Protein AF-A0A6I6JYL3-F1 (afdb_monomer)

pLDDT: mean 72.87, std 9.69, range [41.69, 85.25]

Radius of gyration: 15.94 Å; Cα contacts (8 Å, |Δi|>4): 18; chains: 1; bounding box: 31×17×49 Å

Organism: NCBI:txid2681766

Nearest PDB structures (foldseek):
  2f66-assembly3_A  TM=6.490E-01  e=3.393E+00  Saccharomyces cerevisiae
  8j58-assembly1_9  TM=4.644E-01  e=5.669E+00  Mycobacterium tuberculosis

Mean predicted aligned error: 8.95 Å

Solvent-accessible surface area (backbone atoms only — not comparable to full-atom values): 3855 Å² total; per-residue (Å²): 115,72,67,63,54,51,51,50,50,50,53,52,49,54,51,50,53,53,51,50,51,51,50,54,53,51,51,51,43,33,71,76,66,68,51,56,70,65,62,55,53,51,53,52,52,52,50,52,51,51,49,51,52,52,50,50,48,58,54,52,59,51,56,60,64,74,75,113

Secondary structure (DSSP, 8-state):
-HHHHHHHHHHHHHHHHHHHHHHHHHHHHHHHH---HHHHHHHHHHHHHHHHHHHHHHHHHHHHHT--

Foldseek 3Di:
DVVLVVVLCVLLVVLVVVLVVVLVVVVVCCVPVVDDPVVSVVVNVVSVVVSVVVSCCSSVVVVVVVVD

Sequence (68 aa):
MKKLFLIAVVYLGLWGILGFFATIILSFLSCCFGVSKETYMISLGVFAFIAVAMTLKSVFKRHSEFAK

Structure (mmCIF, N/CA/C/O backbone):
data_AF-A0A6I6JYL3-F1
#
_entry.id   AF-A0A6I6JYL3-F1
#
loop_
_atom_site.group_PDB
_atom_site.id
_atom_site.type_symbol
_atom_site.label_atom_id
_atom_site.label_alt_id
_atom_site.label_comp_id
_atom_site.label_asym_id
_atom_site.label_entity_id
_atom_site.label_seq_id
_atom_site.pdbx_PDB_ins_code
_atom_site.Cartn_x
_atom_site.Cartn_y
_atom_site.Cartn_z
_atom_site.occupancy
_atom_site.B_iso_or_equiv
_atom_site.auth_seq_id
_atom_site.auth_comp_id
_atom_site.auth_asym_id
_atom_site.auth_atom_id
_atom_site.pdbx_PDB_model_num
ATOM 1 N N . MET A 1 1 ? -19.037 -0.207 18.037 1.00 52.53 1 MET A N 1
ATOM 2 C CA . MET A 1 1 ? -18.799 -0.792 16.693 1.00 52.53 1 MET A CA 1
ATOM 3 C C . MET A 1 1 ? -18.713 0.251 15.566 1.00 52.53 1 MET A C 1
ATOM 5 O O . MET A 1 1 ? -17.724 0.246 14.850 1.00 52.53 1 MET A O 1
ATOM 9 N N . LYS A 1 2 ? -19.659 1.202 15.430 1.00 59.16 2 LYS A N 1
ATOM 10 C CA . LYS A 1 2 ? -19.695 2.182 14.312 1.00 59.16 2 LYS A CA 1
ATOM 11 C C . LYS A 1 2 ? -18.454 3.090 14.159 1.00 59.16 2 LYS A C 1
ATOM 13 O O . LYS A 1 2 ? -18.014 3.324 13.042 1.00 59.16 2 LYS A O 1
ATOM 18 N N . LYS 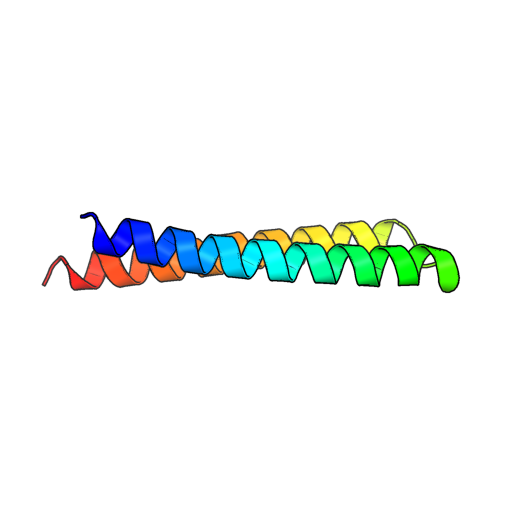A 1 3 ? -17.854 3.572 15.260 1.00 61.59 3 LYS A N 1
ATOM 19 C CA . LYS A 1 3 ? -16.669 4.463 15.210 1.00 61.59 3 LYS A CA 1
ATOM 20 C C . LYS A 1 3 ? -15.406 3.784 14.665 1.00 61.59 3 LYS A C 1
ATOM 22 O O . LYS A 1 3 ? -14.659 4.415 13.930 1.00 61.59 3 LYS A O 1
ATOM 27 N N . LEU A 1 4 ? -15.173 2.515 15.014 1.00 66.25 4 LEU A N 1
ATOM 28 C CA . LEU A 1 4 ? -14.000 1.762 14.547 1.00 6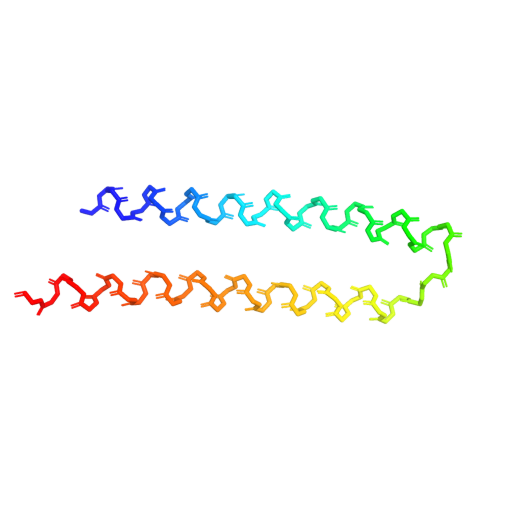6.25 4 LEU A CA 1
ATOM 29 C C . LEU A 1 4 ? -14.060 1.522 13.038 1.00 66.25 4 LEU A C 1
ATOM 31 O O . LEU A 1 4 ? -13.061 1.707 12.353 1.00 66.25 4 LEU A O 1
ATOM 35 N N . PHE A 1 5 ? -15.247 1.193 12.530 1.00 66.81 5 PHE A N 1
ATOM 36 C CA . PHE A 1 5 ? -15.470 1.019 11.099 1.00 66.81 5 PHE A CA 1
ATOM 37 C C . PHE A 1 5 ? -15.281 2.334 10.332 1.00 66.81 5 PHE A C 1
ATOM 39 O O . PHE A 1 5 ? -14.604 2.355 9.312 1.00 66.81 5 PHE A O 1
ATOM 46 N N . LEU A 1 6 ? -15.793 3.448 10.867 1.00 70.62 6 LEU A N 1
ATOM 47 C CA . LEU A 1 6 ? -15.606 4.780 10.285 1.00 70.62 6 LEU A CA 1
ATOM 48 C C . LEU A 1 6 ? -14.130 5.183 10.197 1.00 70.62 6 LEU A C 1
ATOM 50 O O . LEU A 1 6 ? -13.694 5.675 9.166 1.00 70.62 6 LEU A O 1
ATOM 54 N N . ILE A 1 7 ? -13.348 4.946 11.250 1.00 68.31 7 ILE A N 1
ATOM 55 C CA . ILE A 1 7 ? -11.918 5.285 11.262 1.00 68.31 7 ILE A CA 1
ATOM 56 C C . ILE A 1 7 ? -11.142 4.390 10.295 1.00 68.31 7 ILE A C 1
ATOM 58 O O . ILE A 1 7 ? -10.315 4.899 9.546 1.00 68.31 7 ILE A O 1
ATOM 62 N N . ALA A 1 8 ? -11.434 3.086 10.263 1.00 70.69 8 ALA A N 1
ATOM 63 C CA . ALA A 1 8 ? -10.823 2.178 9.298 1.00 70.69 8 ALA A CA 1
ATOM 64 C C . ALA A 1 8 ? -11.122 2.623 7.860 1.00 70.69 8 ALA A C 1
ATOM 66 O O . ALA A 1 8 ? -10.198 2.751 7.069 1.00 70.69 8 ALA A O 1
ATOM 67 N N . VAL A 1 9 ? -12.380 2.950 7.549 1.00 71.38 9 VAL A N 1
ATOM 68 C CA . VAL A 1 9 ? -12.804 3.450 6.232 1.00 71.38 9 VAL A CA 1
ATOM 69 C C . VAL A 1 9 ? -12.122 4.769 5.868 1.00 71.38 9 VAL A C 1
ATOM 71 O O . VAL A 1 9 ? -11.685 4.923 4.733 1.00 71.38 9 VAL A O 1
ATOM 74 N N . VAL A 1 10 ? -11.981 5.705 6.811 1.00 77.06 10 VAL A N 1
ATOM 75 C CA . VAL A 1 10 ? -11.292 6.981 6.561 1.00 77.06 10 VAL A CA 1
ATOM 76 C C . VAL A 1 10 ? -9.803 6.757 6.289 1.00 77.06 10 VAL A C 1
ATOM 78 O O . VAL A 1 10 ? -9.275 7.319 5.334 1.00 77.06 10 VAL A O 1
ATOM 81 N N . TYR A 1 11 ? -9.131 5.907 7.071 1.00 76.06 11 TYR A N 1
ATOM 82 C CA . TYR A 1 11 ? -7.716 5.589 6.854 1.00 76.06 11 TYR A CA 1
ATOM 83 C C . TYR A 1 11 ? -7.490 4.815 5.549 1.00 76.06 11 TYR A C 1
ATOM 85 O O . TYR A 1 11 ? -6.594 5.177 4.795 1.00 76.06 11 TYR A O 1
ATOM 93 N N . LEU A 1 12 ? -8.319 3.810 5.245 1.00 73.00 12 LEU A N 1
ATOM 94 C CA . LEU A 1 12 ? -8.293 3.059 3.983 1.00 73.00 12 LEU A CA 1
ATOM 95 C C . LEU A 1 12 ? -8.565 3.964 2.776 1.00 73.00 12 LEU A C 1
ATOM 97 O O . LEU A 1 12 ? -7.864 3.870 1.773 1.00 73.00 12 LEU A O 1
ATOM 101 N N . GLY A 1 13 ? -9.549 4.860 2.877 1.00 77.69 13 GLY A N 1
ATOM 102 C CA . GLY A 1 13 ? -9.880 5.820 1.826 1.00 77.69 13 GLY A CA 1
ATOM 103 C C . GLY A 1 13 ? -8.746 6.811 1.569 1.00 77.69 13 GLY A C 1
ATOM 104 O O . GLY A 1 13 ? -8.369 7.025 0.418 1.00 77.69 13 GLY A O 1
ATOM 105 N N . LEU A 1 14 ? -8.143 7.353 2.631 1.00 80.19 14 LEU A N 1
ATOM 106 C CA . LEU A 1 14 ? -6.992 8.253 2.530 1.00 80.19 14 LEU A CA 1
ATOM 107 C C . LEU A 1 14 ? -5.790 7.556 1.876 1.00 80.19 14 LEU A C 1
ATOM 109 O O . LEU A 1 14 ? -5.128 8.133 1.016 1.00 80.19 14 LEU A O 1
ATOM 113 N N . TRP A 1 15 ? -5.542 6.297 2.241 1.00 77.00 15 TRP A N 1
ATOM 114 C CA . TRP A 1 15 ? -4.483 5.481 1.650 1.00 77.00 15 TRP A CA 1
ATOM 115 C C . TRP A 1 15 ? -4.749 5.142 0.179 1.00 77.00 15 TRP A C 1
ATOM 117 O O . TRP A 1 15 ? -3.827 5.162 -0.634 1.00 77.00 15 TRP A O 1
ATOM 127 N N . GLY A 1 16 ? -6.010 4.890 -0.181 1.00 79.31 16 GLY A N 1
ATOM 128 C CA . GLY A 1 16 ? -6.433 4.669 -1.564 1.00 79.31 16 GLY A CA 1
ATOM 129 C C . GLY A 1 16 ? -6.219 5.900 -2.445 1.00 79.31 16 GLY A C 1
ATOM 130 O O . GLY A 1 16 ? -5.665 5.784 -3.535 1.00 79.31 16 GLY A O 1
ATOM 131 N N . ILE A 1 17 ? -6.575 7.089 -1.952 1.00 85.12 17 ILE A N 1
ATOM 132 C CA . ILE A 1 17 ? -6.334 8.362 -2.653 1.00 85.12 17 ILE A CA 1
ATOM 133 C C . ILE A 1 17 ? -4.832 8.600 -2.834 1.00 85.12 17 ILE A C 1
ATOM 135 O O . ILE A 1 17 ? -4.390 8.959 -3.926 1.00 85.12 17 ILE A O 1
ATOM 139 N N . LEU A 1 18 ? -4.033 8.341 -1.797 1.00 84.56 18 LEU A N 1
ATOM 140 C CA . LEU A 1 18 ? -2.580 8.481 -1.866 1.00 84.56 18 LEU A CA 1
ATOM 141 C C . LEU A 1 18 ? -1.957 7.506 -2.883 1.00 84.56 18 LEU A C 1
ATOM 143 O O . LEU A 1 18 ? -1.101 7.901 -3.674 1.00 84.56 18 LEU A O 1
ATOM 147 N N . GLY A 1 19 ? -2.427 6.255 -2.914 1.00 80.50 19 GLY A N 1
ATOM 148 C CA . GLY A 1 19 ? -2.015 5.254 -3.901 1.00 80.50 19 GLY A CA 1
ATOM 149 C C . GLY A 1 19 ? -2.429 5.610 -5.333 1.00 80.50 19 GLY A C 1
ATOM 150 O O . GLY A 1 19 ? -1.667 5.377 -6.272 1.00 80.50 19 GLY A O 1
ATOM 151 N N . PHE A 1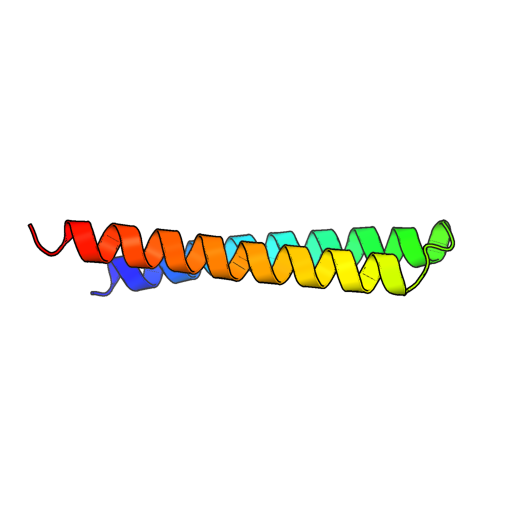 20 ? -3.594 6.237 -5.514 1.00 80.56 20 PHE A N 1
ATOM 152 C CA . PHE A 1 20 ? -4.060 6.709 -6.820 1.00 80.56 20 PHE A CA 1
ATOM 153 C C . PHE A 1 20 ? -3.149 7.811 -7.376 1.00 80.56 20 PHE A C 1
ATOM 155 O O . PHE A 1 20 ? -2.697 7.725 -8.518 1.00 80.56 20 PHE A O 1
ATOM 162 N N . PHE A 1 21 ? -2.794 8.799 -6.549 1.00 85.25 21 PHE A N 1
ATOM 163 C CA . PHE A 1 21 ? -1.839 9.845 -6.929 1.00 85.25 21 PHE A CA 1
ATOM 164 C C . PHE A 1 21 ? -0.450 9.283 -7.243 1.00 85.25 21 PHE A C 1
ATOM 166 O O . PHE A 1 21 ? 0.140 9.658 -8.256 1.00 85.25 21 PHE A O 1
ATOM 173 N N . ALA A 1 22 ? 0.055 8.351 -6.430 1.00 82.00 22 ALA A N 1
ATOM 174 C CA . ALA A 1 22 ? 1.332 7.689 -6.694 1.00 82.00 22 ALA A CA 1
ATOM 175 C C . ALA A 1 22 ? 1.320 6.957 -8.046 1.00 82.00 22 ALA A C 1
ATOM 177 O O . ALA A 1 22 ? 2.265 7.079 -8.821 1.00 82.00 22 ALA A O 1
ATOM 178 N N . THR A 1 23 ? 0.221 6.271 -8.368 1.00 82.94 23 THR A N 1
ATOM 179 C CA . THR A 1 23 ? 0.047 5.561 -9.643 1.00 82.94 23 THR A CA 1
ATOM 180 C C . THR A 1 23 ? 0.037 6.526 -10.829 1.00 82.94 23 THR A C 1
ATOM 182 O O . THR A 1 23 ? 0.719 6.276 -11.819 1.00 82.94 23 THR A O 1
ATOM 185 N N . ILE A 1 24 ? -0.672 7.656 -10.726 1.00 84.88 24 ILE A N 1
ATOM 186 C CA . ILE A 1 24 ? -0.707 8.686 -11.778 1.00 84.88 24 ILE A CA 1
ATOM 187 C C . ILE A 1 24 ? 0.692 9.254 -12.030 1.00 84.88 24 ILE A C 1
ATOM 189 O O . ILE A 1 24 ? 1.130 9.303 -13.179 1.00 84.88 24 ILE A O 1
ATOM 193 N N . ILE A 1 25 ? 1.410 9.642 -10.970 1.00 84.06 25 ILE A N 1
ATOM 194 C CA . ILE A 1 25 ? 2.764 10.206 -11.081 1.00 84.06 25 ILE A CA 1
ATOM 195 C C . ILE A 1 25 ? 3.706 9.184 -11.716 1.00 84.06 25 ILE A C 1
ATOM 197 O O . ILE A 1 25 ? 4.457 9.516 -12.631 1.00 84.06 25 ILE A O 1
ATOM 201 N N . LEU A 1 26 ? 3.637 7.928 -11.278 1.00 76.38 26 LEU A N 1
ATOM 202 C CA . LEU A 1 26 ? 4.499 6.867 -11.778 1.00 76.38 26 LEU A CA 1
ATOM 203 C C . LEU A 1 26 ? 4.167 6.463 -13.221 1.00 76.38 26 LEU A C 1
ATOM 205 O O . LEU A 1 26 ? 5.067 6.119 -13.986 1.00 76.38 26 LEU A O 1
ATOM 209 N N . SER A 1 27 ? 2.896 6.549 -13.619 1.00 76.88 27 SER A N 1
ATOM 210 C CA . SER A 1 27 ? 2.459 6.348 -15.002 1.00 76.88 27 SER A CA 1
ATOM 211 C C . SER A 1 27 ? 2.960 7.477 -15.909 1.00 76.88 27 SER A C 1
ATOM 213 O O . SER A 1 27 ? 3.418 7.214 -17.021 1.00 76.88 27 SER A O 1
ATOM 215 N N . PHE A 1 28 ? 2.954 8.721 -15.419 1.00 80.81 28 PHE A N 1
ATOM 216 C CA . PHE A 1 28 ? 3.555 9.866 -16.110 1.00 80.81 28 PHE A CA 1
ATOM 217 C C . PHE A 1 28 ? 5.072 9.700 -16.257 1.00 80.81 28 PHE A C 1
ATOM 219 O O . PHE A 1 28 ? 5.620 9.903 -17.340 1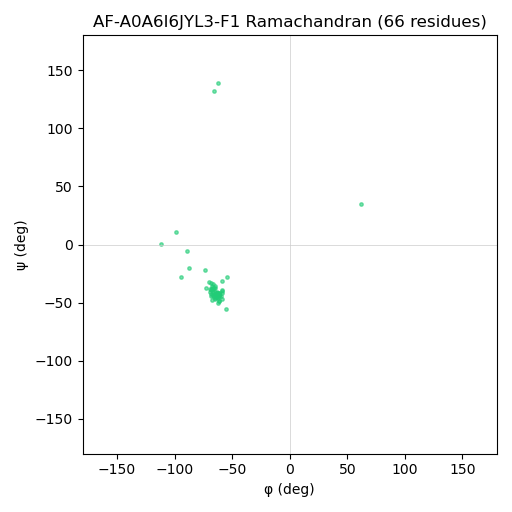.00 80.81 28 PHE A O 1
ATOM 226 N N . LEU A 1 29 ? 5.744 9.258 -15.190 1.00 77.56 29 LEU A N 1
ATOM 227 C CA . LEU A 1 29 ? 7.176 8.961 -15.194 1.00 77.56 29 LEU A CA 1
ATOM 228 C C . LEU A 1 29 ? 7.513 7.819 -16.156 1.00 77.56 29 LEU A C 1
ATOM 230 O O . LEU A 1 29 ? 8.484 7.907 -16.895 1.00 77.56 29 LEU A O 1
ATOM 234 N N . SER A 1 30 ? 6.689 6.774 -16.209 1.00 75.81 30 SER A N 1
ATOM 235 C CA . SER A 1 30 ? 6.885 5.658 -17.142 1.00 75.81 30 SER A CA 1
ATOM 236 C C . SER A 1 30 ? 6.719 6.099 -18.597 1.00 75.81 30 SER A C 1
ATOM 238 O O . SER A 1 30 ? 7.482 5.660 -19.453 1.00 75.81 30 SER A O 1
ATOM 240 N N . CYS A 1 31 ? 5.780 7.010 -18.873 1.00 76.56 31 CYS A N 1
ATOM 241 C CA . CYS A 1 31 ? 5.556 7.549 -20.214 1.00 76.56 31 CYS A CA 1
ATOM 242 C C . CYS A 1 31 ? 6.658 8.524 -20.665 1.00 76.56 31 CYS A C 1
ATOM 244 O O . CYS A 1 31 ? 7.016 8.528 -21.838 1.00 76.56 31 CYS A O 1
ATOM 246 N N . CYS A 1 32 ? 7.188 9.351 -19.757 1.00 77.00 32 CYS A N 1
ATOM 247 C CA . CYS A 1 32 ? 8.144 10.414 -20.094 1.00 77.00 32 CYS A CA 1
ATOM 248 C C . CYS A 1 32 ? 9.617 9.990 -19.932 1.00 77.00 32 CYS A C 1
ATOM 250 O O . CYS A 1 32 ? 10.492 10.505 -20.619 1.00 77.00 32 CYS A O 1
ATOM 252 N N . PHE A 1 33 ? 9.897 9.047 -19.029 1.00 74.00 33 PHE A N 1
ATOM 253 C CA . PHE A 1 33 ? 11.251 8.631 -18.642 1.00 74.00 33 PHE A CA 1
ATOM 254 C C . PHE A 1 33 ? 11.602 7.203 -19.092 1.00 74.00 33 PHE A C 1
ATOM 256 O O . PHE A 1 33 ? 12.698 6.725 -18.811 1.00 74.00 33 PHE A O 1
ATOM 263 N N . GLY A 1 34 ? 10.685 6.503 -19.777 1.00 70.12 34 GLY A N 1
ATOM 264 C CA . GLY A 1 34 ? 10.924 5.145 -20.278 1.00 70.12 34 GLY A CA 1
ATOM 265 C C . GLY A 1 34 ? 11.200 4.132 -19.163 1.00 70.12 34 GLY A C 1
ATOM 266 O O . GLY A 1 34 ? 12.029 3.239 -19.322 1.00 70.12 34 GLY A O 1
ATOM 267 N N . VAL A 1 35 ? 10.549 4.293 -18.008 1.00 67.25 35 VAL A N 1
ATOM 268 C CA . VAL A 1 35 ? 10.745 3.404 -16.855 1.00 67.25 35 VAL A CA 1
ATOM 269 C C . VAL A 1 35 ? 10.247 1.999 -17.200 1.00 67.25 35 VAL A C 1
ATOM 271 O O . VAL A 1 35 ? 9.142 1.823 -17.718 1.00 67.25 35 VAL A O 1
ATOM 274 N N . SER A 1 36 ? 11.068 0.987 -16.910 1.00 70.44 36 SER A N 1
ATOM 275 C CA . SER A 1 36 ? 10.747 -0.408 -17.212 1.00 70.44 36 SER A CA 1
ATOM 276 C C . SER A 1 36 ? 9.494 -0.871 -16.457 1.00 70.44 36 SER A C 1
ATOM 278 O O . SER A 1 36 ? 9.314 -0.575 -15.272 1.00 70.44 36 SER A O 1
ATOM 280 N N . LYS A 1 37 ? 8.628 -1.639 -17.136 1.00 70.69 37 LYS A N 1
ATOM 281 C CA . LYS A 1 37 ? 7.346 -2.150 -16.601 1.00 70.69 37 LYS A CA 1
ATOM 282 C C . LYS A 1 37 ? 7.512 -2.931 -15.293 1.00 70.69 37 LYS A C 1
ATOM 284 O O . LYS A 1 37 ? 6.603 -2.951 -14.466 1.00 70.69 37 LYS A O 1
ATOM 289 N N . GLU A 1 38 ? 8.678 -3.540 -15.098 1.00 74.12 38 GLU A N 1
ATOM 290 C CA . GLU A 1 38 ? 9.035 -4.253 -13.872 1.00 74.12 38 GLU A CA 1
ATOM 291 C C . GLU A 1 38 ? 9.097 -3.319 -12.659 1.00 74.12 38 GLU A C 1
ATOM 293 O O . GLU A 1 38 ? 8.506 -3.619 -11.625 1.00 74.12 38 GLU A O 1
ATOM 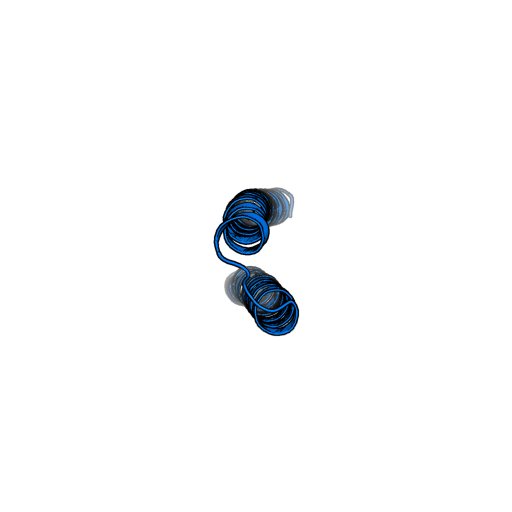298 N N . THR A 1 39 ? 9.720 -2.144 -12.782 1.00 72.50 39 THR A N 1
ATOM 299 C CA . THR A 1 39 ? 9.815 -1.167 -11.685 1.00 72.50 39 THR A CA 1
ATOM 300 C C . THR A 1 39 ? 8.437 -0.626 -11.298 1.00 72.50 39 THR A C 1
ATOM 302 O O . THR A 1 39 ? 8.140 -0.462 -10.113 1.00 72.50 39 THR A O 1
ATOM 305 N N . TYR A 1 40 ? 7.562 -0.421 -12.288 1.00 72.25 40 TYR A N 1
ATOM 306 C CA . TYR A 1 40 ? 6.175 -0.015 -12.066 1.00 72.25 40 TYR A CA 1
ATOM 307 C C . TYR A 1 40 ? 5.401 -1.072 -11.262 1.00 72.25 40 TYR A C 1
ATOM 309 O O . TYR A 1 40 ? 4.831 -0.758 -10.217 1.00 72.25 40 TYR A O 1
ATOM 317 N N . MET A 1 41 ? 5.461 -2.340 -11.675 1.00 74.44 41 MET A N 1
ATOM 318 C CA . MET A 1 41 ? 4.781 -3.443 -10.983 1.00 74.44 41 MET A CA 1
ATOM 319 C C . MET A 1 41 ? 5.321 -3.692 -9.569 1.00 74.44 41 MET A C 1
ATOM 321 O O . MET A 1 41 ? 4.536 -3.903 -8.644 1.00 74.44 41 MET A O 1
ATOM 325 N N . ILE A 1 42 ? 6.643 -3.627 -9.374 1.00 81.19 42 ILE A N 1
ATOM 326 C CA . ILE A 1 42 ? 7.265 -3.825 -8.056 1.00 81.19 42 ILE A CA 1
ATOM 327 C C . ILE A 1 42 ? 6.827 -2.721 -7.091 1.00 81.19 42 ILE A C 1
ATOM 329 O O . ILE A 1 42 ? 6.439 -3.007 -5.959 1.00 81.19 42 ILE A O 1
ATOM 333 N N . SER A 1 43 ? 6.836 -1.463 -7.537 1.00 76.25 43 SER A N 1
ATOM 334 C CA . SER A 1 43 ? 6.433 -0.338 -6.689 1.00 76.25 43 SER A CA 1
ATOM 335 C C . SER A 1 43 ? 4.959 -0.424 -6.271 1.00 76.25 43 SER A C 1
ATOM 337 O O . SER A 1 43 ? 4.656 -0.236 -5.095 1.00 76.25 43 SER A O 1
ATOM 339 N N . LEU A 1 44 ? 4.061 -0.805 -7.188 1.00 76.12 44 LEU A N 1
ATOM 340 C CA . LEU A 1 44 ? 2.644 -1.043 -6.908 1.00 76.12 44 LEU A CA 1
ATOM 341 C C . LEU A 1 44 ? 2.440 -2.196 -5.927 1.00 76.12 44 LEU A C 1
ATOM 343 O O . LEU A 1 44 ? 1.650 -2.070 -4.992 1.00 76.12 44 LEU A O 1
ATOM 347 N N . GLY A 1 45 ? 3.170 -3.298 -6.110 1.00 82.06 45 GLY A N 1
ATOM 348 C CA . GLY A 1 45 ? 3.111 -4.452 -5.215 1.00 82.06 45 GLY A CA 1
ATOM 349 C C . GLY A 1 45 ? 3.553 -4.103 -3.795 1.00 82.06 45 GLY A C 1
ATOM 350 O O . GLY A 1 45 ? 2.854 -4.422 -2.833 1.00 82.06 45 GLY A O 1
ATOM 351 N N . VAL A 1 46 ? 4.671 -3.385 -3.654 1.00 82.88 46 VAL A N 1
ATOM 352 C CA . VAL A 1 46 ? 5.177 -2.923 -2.353 1.00 82.88 46 VAL A CA 1
ATOM 353 C C . VAL A 1 46 ? 4.198 -1.943 -1.708 1.00 82.88 46 VAL A C 1
ATOM 355 O O . VAL A 1 46 ? 3.898 -2.077 -0.522 1.00 82.88 46 VAL A O 1
ATOM 358 N N . PHE A 1 47 ? 3.636 -1.008 -2.479 1.00 80.00 47 PHE A N 1
ATOM 359 C CA . PHE A 1 47 ? 2.634 -0.074 -1.968 1.00 80.00 47 PHE A CA 1
ATOM 360 C C . PHE A 1 47 ? 1.393 -0.823 -1.471 1.00 80.00 47 PHE A C 1
ATOM 362 O O . PHE A 1 47 ? 0.981 -0.636 -0.332 1.00 80.00 47 PHE A O 1
ATOM 369 N N . ALA A 1 48 ? 0.842 -1.749 -2.257 1.00 78.38 48 ALA A N 1
ATOM 370 C CA . ALA A 1 48 ? -0.301 -2.560 -1.843 1.00 78.38 48 ALA A CA 1
ATOM 371 C C . ALA A 1 48 ? -0.009 -3.376 -0.570 1.00 78.38 48 ALA A C 1
ATOM 373 O O . ALA A 1 48 ? -0.845 -3.450 0.332 1.00 78.38 48 ALA A O 1
ATOM 374 N N . PHE A 1 49 ? 1.195 -3.937 -0.450 1.00 84.69 49 PHE A N 1
ATOM 375 C CA . PHE A 1 49 ? 1.582 -4.721 0.721 1.00 84.69 49 PHE A CA 1
ATOM 376 C C . PHE A 1 49 ? 1.669 -3.863 1.990 1.00 84.69 49 PHE A C 1
ATOM 378 O O . PHE A 1 49 ? 1.159 -4.247 3.046 1.00 84.69 49 PHE A O 1
ATOM 385 N N . ILE A 1 50 ? 2.251 -2.665 1.886 1.00 83.25 50 ILE A N 1
ATOM 386 C CA . ILE A 1 50 ? 2.331 -1.710 2.999 1.00 83.25 50 ILE A CA 1
ATOM 387 C C . ILE A 1 50 ? 0.926 -1.203 3.373 1.00 83.25 50 ILE A C 1
ATOM 389 O O . ILE A 1 50 ? 0.652 -1.029 4.563 1.00 83.25 50 ILE A O 1
ATOM 393 N N . ALA A 1 51 ? 0.017 -1.063 2.397 1.00 72.62 51 ALA A N 1
ATOM 394 C CA . ALA A 1 51 ? -1.390 -0.686 2.603 1.00 72.62 51 ALA A CA 1
ATOM 395 C C . ALA A 1 51 ? -2.055 -1.631 3.575 1.00 72.62 51 ALA A C 1
ATOM 397 O O . ALA A 1 51 ? -2.626 -1.250 4.601 1.00 72.62 51 ALA A O 1
ATOM 398 N N . VAL A 1 52 ? -1.962 -2.901 3.200 1.00 79.00 52 VAL A N 1
ATOM 399 C CA . VAL A 1 52 ? -2.634 -4.002 3.847 1.00 79.00 52 VAL A CA 1
ATOM 400 C C . VAL A 1 52 ? -2.014 -4.188 5.222 1.00 79.00 52 VAL A C 1
ATOM 402 O O . VAL A 1 52 ? -2.749 -4.237 6.203 1.00 79.00 52 VAL A O 1
ATOM 405 N N . ALA A 1 53 ? -0.684 -4.151 5.335 1.00 81.88 53 ALA A N 1
ATOM 406 C CA . ALA A 1 53 ? 0.016 -4.257 6.611 1.00 81.88 53 ALA A CA 1
ATOM 407 C C . ALA A 1 53 ? -0.331 -3.119 7.592 1.00 81.88 53 ALA A C 1
ATOM 409 O O . ALA A 1 53 ? -0.575 -3.382 8.773 1.00 81.88 53 ALA A O 1
ATOM 410 N N . MET A 1 54 ? -0.390 -1.865 7.133 1.00 74.62 54 MET A N 1
ATOM 411 C CA . MET A 1 54 ? -0.753 -0.719 7.980 1.00 74.62 54 MET A CA 1
ATOM 412 C C . MET A 1 54 ? -2.226 -0.750 8.388 1.00 74.62 54 MET A C 1
ATOM 414 O O . MET A 1 54 ? -2.560 -0.458 9.542 1.00 74.62 54 MET A O 1
ATOM 418 N N . THR A 1 55 ? -3.106 -1.167 7.480 1.00 76.00 55 THR A N 1
ATOM 419 C CA . THR A 1 55 ? -4.534 -1.355 7.764 1.00 76.00 55 THR A CA 1
ATOM 420 C C . THR A 1 55 ? -4.742 -2.483 8.777 1.00 76.00 55 THR A C 1
ATOM 422 O O . THR A 1 55 ? -5.429 -2.303 9.779 1.00 76.00 55 THR A O 1
ATOM 425 N N . LEU A 1 56 ? -4.076 -3.625 8.598 1.00 76.12 56 LEU A N 1
ATOM 426 C CA . LEU A 1 56 ? -4.121 -4.743 9.541 1.00 76.12 56 LEU A CA 1
ATOM 427 C C . LEU A 1 56 ? -3.558 -4.355 10.906 1.00 76.12 56 LEU A C 1
ATOM 429 O O . LEU A 1 56 ? -4.203 -4.632 11.910 1.00 76.12 56 LEU A O 1
ATOM 433 N N . LYS A 1 57 ? -2.411 -3.666 10.981 1.00 75.25 57 LYS A N 1
ATOM 434 C CA . LYS A 1 57 ? -1.863 -3.200 12.268 1.00 75.25 57 LYS A CA 1
ATOM 435 C C . LYS A 1 57 ? -2.801 -2.238 12.986 1.00 75.25 57 LYS A C 1
ATOM 437 O O . LYS A 1 57 ? -2.959 -2.352 14.199 1.00 75.25 57 LYS A O 1
ATOM 442 N N . SER A 1 58 ? -3.396 -1.284 12.276 1.00 67.94 58 SER A N 1
ATOM 443 C CA . SER A 1 58 ? -4.305 -0.304 12.883 1.00 67.94 58 SER A CA 1
ATOM 444 C C . SER A 1 58 ? -5.600 -0.955 13.378 1.00 67.94 58 SER A C 1
ATOM 446 O O . SER A 1 58 ? -6.054 -0.639 14.481 1.00 67.94 58 SER A O 1
ATOM 448 N N . VAL A 1 59 ? -6.132 -1.932 12.638 1.00 67.12 59 VAL A N 1
ATOM 449 C CA . VAL A 1 59 ? -7.278 -2.754 13.060 1.00 67.12 59 VAL A CA 1
ATOM 450 C C . VAL A 1 59 ? -6.914 -3.656 14.252 1.00 67.12 59 VAL A C 1
ATOM 452 O O . VAL A 1 59 ? -7.622 -3.658 15.259 1.00 67.12 59 VAL A O 1
ATOM 455 N N . PHE A 1 60 ? -5.782 -4.364 14.200 1.00 67.44 60 PHE A N 1
ATOM 456 C CA . PHE A 1 60 ? -5.358 -5.323 15.231 1.00 67.44 60 PHE A CA 1
ATOM 457 C C . PHE A 1 60 ? -4.960 -4.640 16.548 1.00 67.44 60 PHE A C 1
ATOM 459 O O . PHE A 1 60 ? -5.359 -5.079 17.628 1.00 67.44 60 PHE A O 1
ATOM 466 N N . LYS A 1 61 ? -4.245 -3.506 16.484 1.00 64.69 61 LYS A N 1
ATOM 467 C CA . LYS A 1 61 ? -3.865 -2.713 17.668 1.00 64.69 61 LYS A CA 1
ATOM 468 C C . LYS A 1 61 ? -5.091 -2.245 18.459 1.00 64.69 61 LYS A C 1
ATOM 470 O O . LYS A 1 61 ? -5.023 -2.143 19.679 1.00 64.69 61 LYS A O 1
ATOM 475 N N . ARG A 1 62 ? -6.220 -1.992 17.790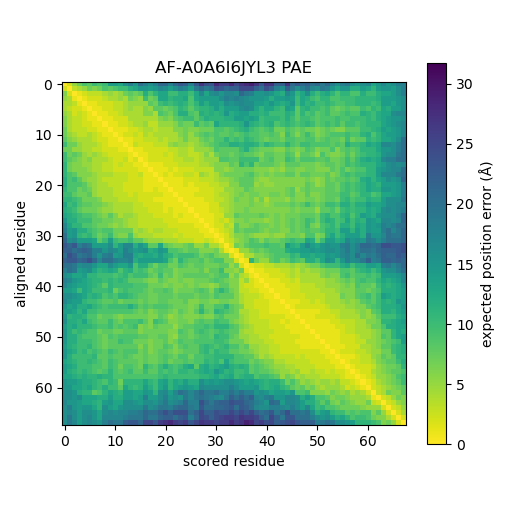 1.00 58.91 62 ARG A N 1
ATOM 476 C CA . ARG A 1 62 ? -7.458 -1.534 18.440 1.00 58.91 62 ARG A CA 1
ATOM 477 C C . ARG A 1 62 ? -8.355 -2.665 18.936 1.00 58.91 62 ARG A C 1
ATOM 479 O O . ARG A 1 62 ? -9.135 -2.421 19.849 1.00 58.91 62 ARG A O 1
ATOM 486 N N . HIS A 1 6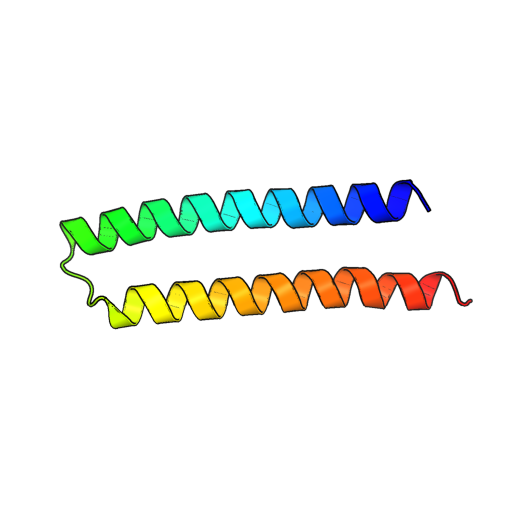3 ? -8.207 -3.884 18.413 1.00 55.34 63 HIS A N 1
ATOM 487 C CA . HIS A 1 63 ? -8.835 -5.071 19.000 1.00 55.34 63 HIS A CA 1
ATOM 488 C C . HIS A 1 63 ? -8.230 -5.404 20.376 1.00 55.34 63 HIS A C 1
ATOM 490 O O . HIS A 1 63 ? -8.951 -5.785 21.289 1.00 55.34 63 HIS A O 1
ATOM 496 N N . SER A 1 64 ? -6.920 -5.184 20.549 1.00 54.94 64 SER A N 1
ATOM 497 C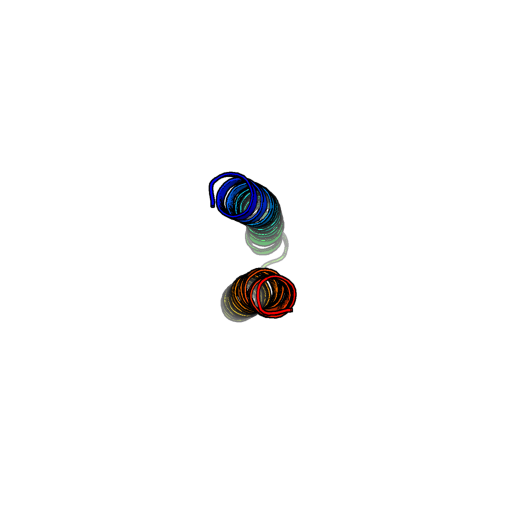 CA . SER A 1 64 ? -6.227 -5.374 21.835 1.00 54.94 64 SER A CA 1
ATOM 498 C C . SER A 1 64 ? -6.635 -4.342 22.906 1.00 54.94 64 SER A C 1
ATOM 500 O O . SER A 1 64 ? -6.739 -4.670 24.080 1.00 54.94 64 SER A O 1
ATOM 502 N N . GLU A 1 65 ? -6.950 -3.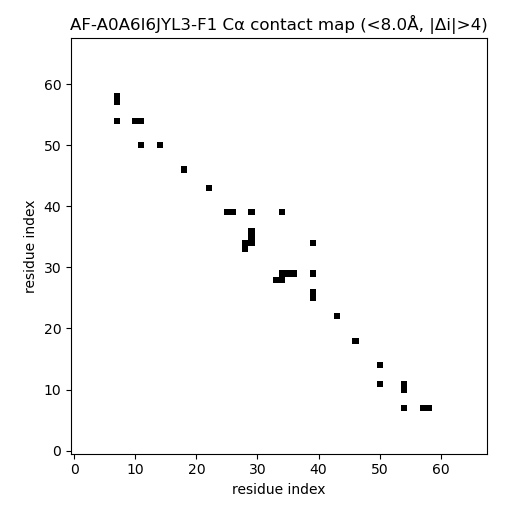106 22.505 1.00 52.38 65 GLU A N 1
ATOM 503 C CA . GLU A 1 65 ? -7.431 -2.041 23.408 1.00 52.38 65 GLU A CA 1
ATOM 504 C C . GLU A 1 65 ? -8.878 -2.218 23.892 1.00 52.38 65 GLU A C 1
ATOM 506 O O . GLU A 1 65 ? -9.247 -1.646 24.907 1.00 52.38 65 GLU A O 1
ATOM 511 N N . PHE A 1 66 ? -9.708 -2.984 23.179 1.00 49.22 66 PHE A N 1
ATOM 512 C CA . PHE A 1 66 ? -11.087 -3.287 23.595 1.00 49.22 66 PHE A CA 1
ATOM 513 C C . PHE A 1 66 ? -11.192 -4.546 24.472 1.00 49.22 66 PHE A C 1
ATOM 515 O O . PHE A 1 66 ? -12.280 -4.865 24.947 1.00 49.22 66 PHE A O 1
ATOM 522 N N . ALA A 1 67 ? -10.083 -5.271 24.650 1.00 50.88 67 ALA A N 1
ATOM 523 C CA . ALA A 1 67 ? -9.991 -6.491 25.451 1.00 50.88 67 ALA A CA 1
ATOM 524 C C . ALA A 1 67 ? -9.430 -6.248 26.870 1.00 50.88 67 ALA A C 1
ATOM 526 O O . ALA A 1 67 ? -9.095 -7.210 27.561 1.00 50.88 67 ALA A O 1
ATOM 527 N N . LYS A 1 68 ? -9.306 -4.984 27.290 1.00 41.69 68 LYS A N 1
ATOM 528 C CA . LYS A 1 68 ? -8.851 -4.554 28.617 1.00 41.69 68 LYS A CA 1
ATOM 529 C C . LYS A 1 68 ? -9.910 -3.666 29.258 1.00 41.69 68 LYS A C 1
ATOM 531 O O . LYS A 1 68 ? -10.051 -3.756 30.494 1.00 41.69 68 LYS A O 1
#